Protein AF-A0A4R3KF85-F1 (afdb_monomer)

Nearest PDB structures (foldseek):
  5qsv-assembly4_D  TM=8.957E-01  e=3.344E+00  Homo sapiens
  5c39-assembly1_B  TM=8.690E-01  e=6.552E+00  synthetic construct
  1mft-assembly1_B  TM=8.626E-01  e=6.552E+00  Escherichia coli
  6gy8-assembly2_B  TM=4.867E-01  e=8.574E+00  Xenorhabdus nematophila ATCC 19061

pLDDT: mean 86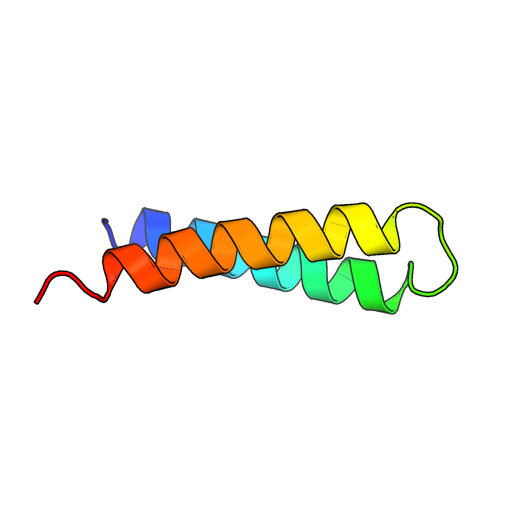.36, std 11.44, range [43.06, 96.12]

Foldseek 3Di:
DDPVVVVVLVVLLVVLVVVLVVCVVPPCNVVSVVVSVVSVVVNVVVVPPD

Mean predicted aligned error: 4.97 Å

Solvent-accessible surface area (backbone atoms only — not comparable to full-atom values): 2912 Å² total; per-residue (Å²): 129,56,70,70,60,50,50,53,53,51,54,51,41,56,51,41,55,55,47,38,70,74,31,70,88,43,88,58,30,63,58,44,52,52,54,42,52,53,54,48,48,56,56,50,59,60,62,70,72,120

Sequence (50 aa):
MTDEVRDKLQKRIEELKRRMNYDANDLDYETHLHMMRDLQRILDSSKSVN

Organism: NCBI:txid86956

Secondary structure (DSSP, 8-state):
--HHHHHHHHHHHHHHHHHHHHSTTSTHHHHHHHHHHHHHHHHHHHHS--

Radius of gyration: 12.21 Å; Cα contacts (8 Å, |Δi|>4): 19; chains: 1; bounding box: 34×14×30 Å

Structure (mmCIF, N/CA/C/O backbone):
data_AF-A0A4R3KF85-F1
#
_entry.id   AF-A0A4R3KF85-F1
#
loop_
_atom_site.group_PDB
_atom_site.id
_atom_site.type_symbol
_atom_site.label_atom_id
_atom_site.label_alt_id
_atom_site.label_comp_id
_atom_site.label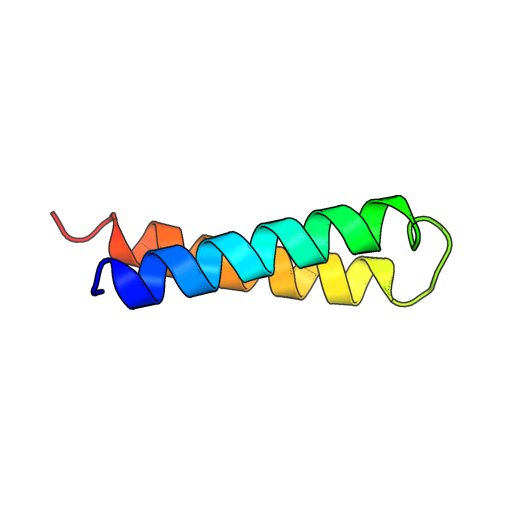_asym_id
_atom_site.label_entity_id
_atom_site.label_seq_id
_atom_site.pdbx_PDB_ins_code
_atom_site.Cartn_x
_atom_site.Cartn_y
_atom_site.Cartn_z
_atom_site.occupancy
_atom_site.B_iso_or_equiv
_atom_site.auth_seq_id
_atom_site.auth_comp_id
_atom_site.auth_asym_id
_atom_site.auth_atom_id
_atom_site.pdbx_PDB_model_num
ATOM 1 N N . MET A 1 1 ? -10.582 -1.578 13.760 1.00 78.50 1 MET A N 1
ATOM 2 C CA . MET A 1 1 ? -9.239 -0.992 13.533 1.00 78.50 1 MET A CA 1
ATOM 3 C C . MET A 1 1 ? -9.184 0.343 14.252 1.00 78.50 1 MET A C 1
ATOM 5 O O . MET A 1 1 ? -10.146 1.087 14.122 1.00 78.50 1 MET A O 1
ATOM 9 N N . THR A 1 2 ? -8.135 0.621 15.028 1.00 88.94 2 THR A N 1
ATOM 10 C CA . THR A 1 2 ? -7.985 1.915 15.718 1.00 88.94 2 THR A CA 1
ATOM 11 C C . THR A 1 2 ? -7.510 2.998 14.747 1.00 88.94 2 THR A C 1
ATOM 13 O O . THR A 1 2 ? -6.911 2.686 13.712 1.00 88.94 2 THR A O 1
ATOM 16 N N . ASP A 1 3 ? -7.749 4.266 15.080 1.00 89.38 3 ASP A N 1
ATOM 17 C CA . ASP A 1 3 ? -7.339 5.397 14.238 1.00 89.38 3 ASP A CA 1
ATOM 18 C C . ASP A 1 3 ? -5.816 5.507 14.108 1.00 89.38 3 ASP A C 1
ATOM 20 O O . ASP A 1 3 ? -5.307 5.802 13.032 1.00 89.38 3 ASP A O 1
ATOM 24 N N . GLU A 1 4 ? -5.070 5.159 15.158 1.00 91.31 4 GLU A N 1
ATOM 25 C CA . GLU A 1 4 ? -3.604 5.115 15.114 1.00 91.31 4 GLU A CA 1
ATOM 26 C C . GLU A 1 4 ? -3.087 4.069 14.110 1.00 91.31 4 GLU A C 1
ATOM 28 O O . GLU A 1 4 ? -2.156 4.323 13.345 1.00 91.31 4 GLU A O 1
ATOM 33 N N . VAL A 1 5 ? -3.702 2.882 14.080 1.00 90.62 5 VAL A N 1
ATOM 34 C CA . VAL A 1 5 ? -3.336 1.820 13.130 1.00 90.62 5 VAL A CA 1
ATOM 35 C C . VAL A 1 5 ? -3.717 2.225 11.706 1.00 90.62 5 VAL A C 1
ATOM 37 O O . VAL A 1 5 ? -2.946 1.994 10.775 1.00 90.62 5 VAL A O 1
ATOM 40 N N . ARG A 1 6 ? -4.866 2.889 11.534 1.00 91.44 6 ARG A N 1
ATOM 41 C CA . ARG A 1 6 ? -5.298 3.454 10.249 1.00 91.44 6 ARG A CA 1
ATOM 42 C C . ARG A 1 6 ? -4.297 4.481 9.720 1.00 91.44 6 ARG A C 1
ATOM 44 O O . ARG A 1 6 ? -3.912 4.389 8.557 1.00 91.44 6 ARG A O 1
ATOM 51 N N . ASP A 1 7 ? -3.862 5.413 10.564 1.00 94.06 7 ASP A N 1
ATOM 52 C CA . ASP A 1 7 ? -2.905 6.464 10.202 1.00 94.06 7 ASP A CA 1
ATOM 53 C C . ASP A 1 7 ? -1.540 5.877 9.813 1.00 94.06 7 ASP A C 1
ATOM 55 O O . ASP A 1 7 ? -0.964 6.242 8.788 1.00 94.06 7 ASP A O 1
ATOM 59 N N . LYS A 1 8 ? -1.048 4.877 10.558 1.00 94.06 8 LYS A N 1
ATOM 60 C CA . LYS A 1 8 ? 0.197 4.163 10.214 1.00 94.06 8 LYS A CA 1
ATOM 61 C C . LYS A 1 8 ? 0.110 3.461 8.855 1.00 94.06 8 LYS A C 1
ATOM 63 O O . LYS A 1 8 ? 1.043 3.556 8.058 1.00 94.06 8 LYS A O 1
ATOM 68 N N . LEU A 1 9 ? -1.005 2.787 8.570 1.00 93.56 9 LEU A N 1
ATOM 69 C CA . LEU A 1 9 ? -1.227 2.122 7.281 1.00 93.56 9 LEU A CA 1
ATOM 70 C C . LEU A 1 9 ? -1.314 3.130 6.127 1.00 93.56 9 LEU A C 1
ATOM 72 O O . LEU A 1 9 ? -0.708 2.913 5.079 1.00 93.56 9 LEU A O 1
ATOM 76 N N . GLN A 1 10 ? -2.004 4.254 6.328 1.00 93.94 10 GLN A N 1
ATOM 77 C CA . GLN A 1 10 ? -2.088 5.327 5.335 1.00 93.94 10 GLN A CA 1
ATOM 78 C C . GLN A 1 10 ? -0.718 5.948 5.049 1.00 93.94 10 GLN A C 1
ATOM 80 O O . GLN A 1 10 ? -0.338 6.075 3.887 1.00 93.94 10 GLN A O 1
ATOM 85 N N . LYS A 1 11 ? 0.072 6.250 6.086 1.00 96.12 11 LYS A N 1
ATOM 86 C CA . LYS A 1 11 ? 1.449 6.743 5.921 1.00 96.12 11 LYS A CA 1
ATOM 87 C C . LYS A 1 11 ? 2.302 5.778 5.104 1.00 96.12 11 LYS A C 1
ATOM 89 O O . LYS A 1 11 ? 3.030 6.213 4.212 1.00 96.12 11 LYS A O 1
ATOM 94 N N . ARG A 1 12 ? 2.167 4.471 5.349 1.00 95.19 12 ARG A N 1
ATOM 95 C CA . ARG A 1 12 ? 2.907 3.452 4.601 1.00 95.19 12 ARG A CA 1
ATOM 96 C C . ARG A 1 12 ? 2.504 3.386 3.126 1.00 95.19 12 ARG A C 1
ATOM 98 O O . ARG A 1 12 ? 3.372 3.231 2.271 1.00 95.19 12 ARG A O 1
ATOM 105 N N . ILE A 1 13 ? 1.217 3.538 2.821 1.00 95.12 13 ILE A N 1
ATOM 106 C CA . ILE A 1 13 ? 0.718 3.626 1.440 1.00 95.12 13 ILE A CA 1
ATOM 107 C C . ILE A 1 13 ? 1.308 4.849 0.727 1.00 95.12 13 ILE A C 1
ATOM 109 O O . ILE A 1 13 ? 1.783 4.727 -0.398 1.00 95.12 13 ILE A O 1
ATOM 113 N N . GLU A 1 14 ? 1.336 6.011 1.380 1.00 95.25 14 GLU A N 1
ATOM 114 C CA . GLU A 1 14 ? 1.893 7.235 0.789 1.00 95.25 14 GLU A CA 1
ATOM 115 C C . GLU A 1 14 ? 3.411 7.149 0.559 1.00 95.25 14 GLU A C 1
ATOM 117 O O . GLU A 1 14 ? 3.929 7.658 -0.434 1.00 95.25 14 GLU A O 1
ATOM 122 N N . GLU A 1 15 ? 4.147 6.460 1.432 1.00 94.31 15 GLU A N 1
ATOM 123 C CA . GLU A 1 15 ? 5.558 6.140 1.188 1.00 94.31 15 GLU A CA 1
ATOM 124 C C . GLU A 1 15 ? 5.757 5.240 -0.033 1.00 94.31 15 GLU A C 1
ATOM 126 O O . GLU A 1 15 ? 6.632 5.529 -0.849 1.00 94.31 15 GLU A O 1
ATOM 131 N N . LEU A 1 16 ? 4.953 4.180 -0.174 1.00 92.38 16 LEU A N 1
ATOM 132 C CA . LEU A 1 16 ? 5.030 3.271 -1.322 1.00 92.38 16 LEU A CA 1
ATOM 133 C C . LEU A 1 16 ? 4.698 3.996 -2.628 1.00 92.38 16 LEU A C 1
ATOM 135 O O . LEU A 1 16 ? 5.447 3.867 -3.590 1.00 92.38 16 LEU A O 1
ATOM 139 N N . LYS A 1 17 ? 3.657 4.838 -2.643 1.00 91.25 17 LYS A N 1
ATOM 140 C CA . LYS A 1 17 ? 3.327 5.682 -3.803 1.00 91.25 17 LYS A CA 1
ATOM 141 C C . LYS A 1 17 ? 4.483 6.593 -4.202 1.00 91.25 17 LYS A C 1
ATOM 143 O O . LYS A 1 17 ? 4.788 6.714 -5.384 1.00 91.25 17 LYS A O 1
ATOM 148 N N . ARG A 1 18 ? 5.138 7.231 -3.224 1.00 91.12 18 ARG A N 1
ATOM 149 C CA . ARG A 1 18 ? 6.309 8.077 -3.493 1.00 91.12 18 ARG A CA 1
ATOM 150 C C . ARG A 1 18 ? 7.447 7.269 -4.104 1.00 91.12 18 ARG A C 1
ATOM 152 O O . ARG A 1 18 ? 7.982 7.708 -5.110 1.00 91.12 18 ARG A O 1
ATOM 159 N N . ARG A 1 19 ? 7.778 6.103 -3.542 1.00 87.62 19 ARG A N 1
ATOM 160 C CA . ARG A 1 19 ? 8.829 5.212 -4.068 1.00 87.62 19 ARG A CA 1
ATOM 161 C C . ARG A 1 19 ? 8.535 4.753 -5.489 1.00 87.62 19 ARG A C 1
ATOM 163 O O . ARG A 1 19 ? 9.357 4.963 -6.362 1.00 87.62 19 ARG A O 1
ATOM 170 N N . MET A 1 20 ? 7.314 4.299 -5.760 1.00 88.00 20 MET A N 1
ATOM 171 C CA . MET A 1 20 ? 6.893 3.884 -7.102 1.00 88.00 20 MET A CA 1
ATOM 172 C C . MET A 1 20 ? 7.023 4.979 -8.170 1.00 88.00 20 MET A C 1
ATOM 174 O O . MET A 1 20 ? 7.238 4.657 -9.333 1.00 88.00 20 MET A O 1
ATOM 178 N N . ASN A 1 21 ? 6.904 6.260 -7.805 1.00 85.31 21 ASN A N 1
ATOM 179 C CA . ASN A 1 21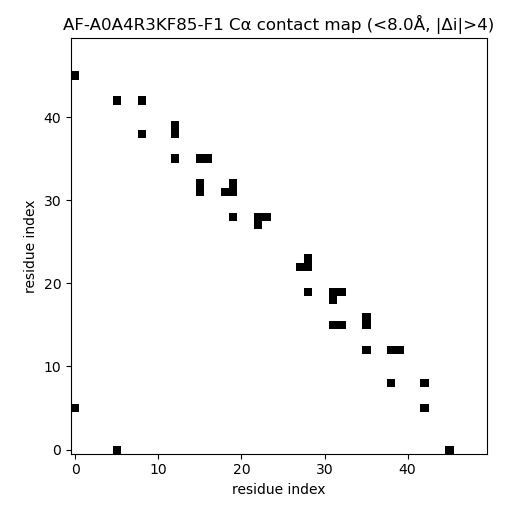 ? 7.153 7.355 -8.748 1.00 85.31 21 ASN A CA 1
ATOM 180 C C . ASN A 1 21 ? 8.639 7.486 -9.126 1.00 85.31 21 ASN A C 1
ATOM 182 O O . ASN A 1 21 ? 8.938 7.965 -10.216 1.00 85.31 21 ASN A O 1
ATOM 186 N N . TYR A 1 22 ? 9.558 7.087 -8.241 1.00 81.44 22 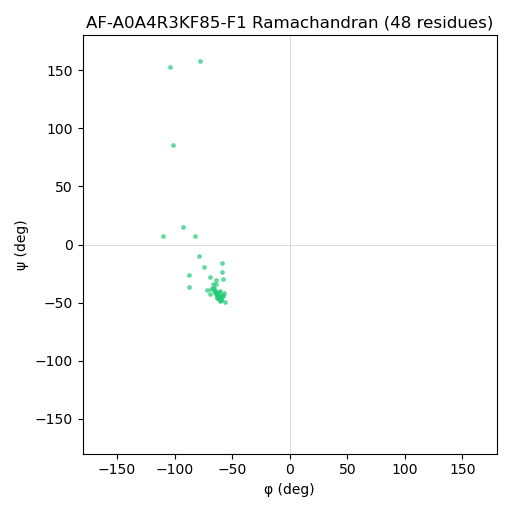TYR A N 1
ATOM 187 C CA . TYR A 1 22 ? 11.001 7.063 -8.507 1.00 81.44 22 TYR A CA 1
ATOM 188 C C . TYR A 1 22 ? 11.442 5.742 -9.152 1.00 81.44 22 TYR A C 1
ATOM 190 O O . TYR A 1 22 ? 12.264 5.752 -10.064 1.00 81.44 22 TYR A O 1
ATOM 198 N N . ASP A 1 23 ? 10.824 4.635 -8.742 1.00 73.81 23 ASP A N 1
ATOM 199 C CA . ASP A 1 23 ? 11.167 3.265 -9.131 1.00 73.81 23 ASP A CA 1
ATOM 200 C C . ASP A 1 23 ? 10.362 2.784 -10.353 1.00 73.81 23 ASP A C 1
ATOM 202 O O . ASP A 1 23 ? 10.316 1.594 -10.636 1.00 73.81 23 ASP A O 1
ATOM 206 N N . ALA A 1 24 ? 9.705 3.682 -11.098 1.00 67.06 24 ALA A N 1
ATOM 207 C CA . ALA A 1 24 ? 8.824 3.331 -12.224 1.00 67.06 24 ALA A CA 1
ATOM 208 C C . ALA A 1 24 ? 9.516 2.532 -13.351 1.00 67.06 24 ALA A C 1
ATOM 210 O O . ALA A 1 24 ? 8.837 1.930 -14.180 1.00 67.06 24 ALA A O 1
ATOM 211 N N . ASN A 1 25 ? 10.852 2.524 -13.375 1.00 72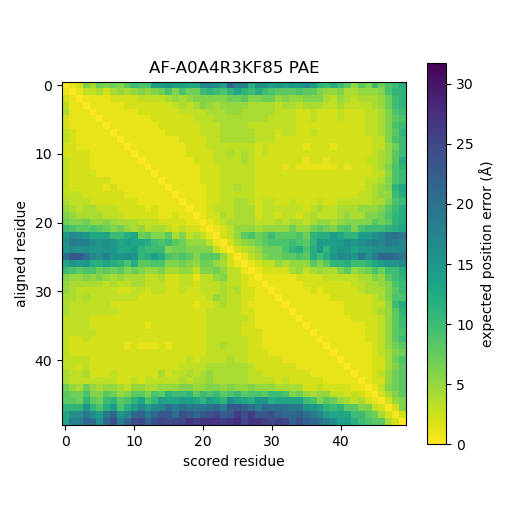.50 25 ASN A N 1
ATOM 212 C CA . ASN A 1 25 ? 11.677 1.750 -14.305 1.00 72.50 25 ASN A CA 1
ATOM 213 C C . ASN A 1 25 ? 12.432 0.590 -13.626 1.00 72.50 25 ASN A C 1
ATOM 215 O O . ASN A 1 25 ? 13.286 -0.023 -14.267 1.00 72.50 25 ASN A O 1
ATOM 219 N N . ASP A 1 26 ? 12.166 0.316 -12.348 1.00 78.00 26 ASP A N 1
ATOM 220 C CA . ASP A 1 26 ? 12.856 -0.702 -11.558 1.00 78.00 26 ASP A CA 1
ATOM 221 C C . ASP A 1 26 ? 11.985 -1.954 -11.368 1.00 78.00 26 ASP A C 1
ATOM 223 O O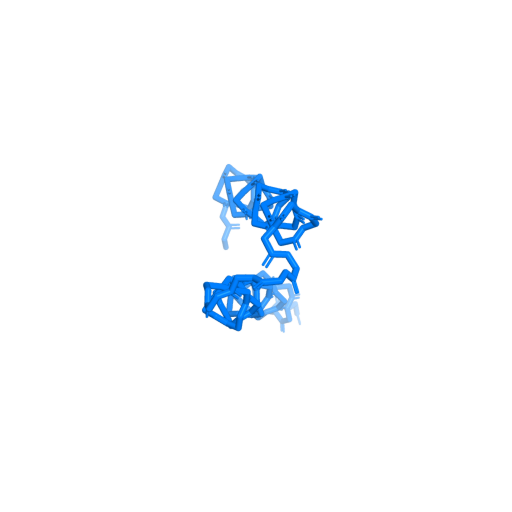 . ASP A 1 26 ? 10.751 -1.904 -11.364 1.00 78.00 26 ASP A O 1
ATOM 227 N N . LEU A 1 27 ? 12.644 -3.096 -11.184 1.00 75.44 27 LEU A N 1
ATOM 228 C CA . LEU A 1 27 ? 12.025 -4.404 -10.967 1.00 75.44 27 LEU A CA 1
ATOM 229 C C . LEU A 1 27 ? 11.121 -4.414 -9.719 1.00 75.44 27 LEU A C 1
ATOM 231 O O . LEU A 1 27 ? 10.177 -5.201 -9.631 1.00 75.44 27 LEU A O 1
ATOM 235 N N . ASP A 1 28 ? 11.378 -3.506 -8.777 1.00 82.50 28 ASP A N 1
ATOM 236 C CA . ASP A 1 28 ? 10.645 -3.384 -7.519 1.00 82.50 28 ASP A CA 1
ATOM 237 C C . ASP A 1 28 ? 9.285 -2.677 -7.645 1.00 82.50 28 ASP A C 1
ATOM 239 O O . ASP A 1 28 ? 8.477 -2.744 -6.710 1.00 82.50 28 ASP A O 1
ATOM 243 N N . TYR A 1 29 ? 8.972 -2.065 -8.797 1.00 87.06 29 TYR A N 1
ATOM 244 C CA . TYR A 1 29 ? 7.697 -1.372 -9.018 1.00 87.06 29 TYR A CA 1
ATOM 245 C C . TYR A 1 29 ? 6.486 -2.280 -8.769 1.00 87.06 29 TYR A C 1
ATOM 247 O O . TYR A 1 29 ? 5.581 -1.920 -8.012 1.00 87.06 29 TYR A O 1
ATOM 255 N N . GLU A 1 30 ? 6.480 -3.477 -9.361 1.00 88.62 30 GLU A N 1
ATOM 256 C CA . GLU A 1 30 ? 5.372 -4.430 -9.221 1.00 88.62 30 GLU A CA 1
ATOM 257 C C . GLU A 1 30 ? 5.237 -4.922 -7.777 1.00 88.62 30 GLU A C 1
ATOM 259 O O . GLU A 1 30 ? 4.133 -4.991 -7.232 1.00 88.62 30 GLU A O 1
ATOM 264 N N . THR A 1 31 ? 6.359 -5.175 -7.099 1.00 90.62 31 THR A N 1
ATOM 265 C CA . THR A 1 31 ? 6.370 -5.539 -5.677 1.00 90.62 31 THR A CA 1
ATOM 266 C C . THR A 1 31 ? 5.742 -4.433 -4.825 1.00 90.62 31 THR A C 1
ATOM 268 O O . THR A 1 31 ? 4.884 -4.702 -3.979 1.00 90.62 31 THR A O 1
ATOM 271 N N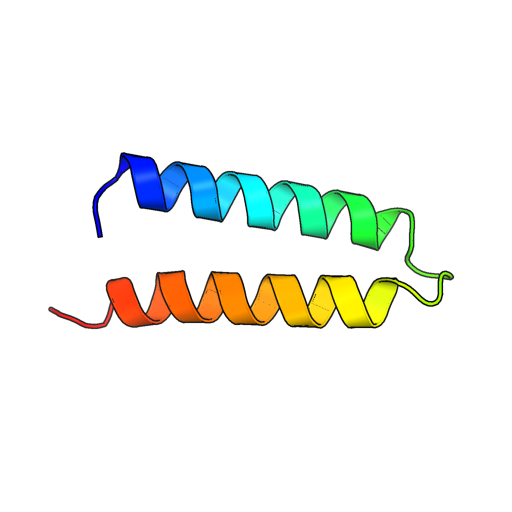 . HIS A 1 32 ? 6.113 -3.173 -5.057 1.00 91.06 32 HIS A N 1
ATOM 272 C CA . HIS A 1 32 ? 5.557 -2.026 -4.338 1.00 91.06 32 HIS A CA 1
ATOM 273 C C . HIS A 1 32 ? 4.074 -1.795 -4.651 1.00 91.06 32 HIS A C 1
ATOM 275 O O . HIS A 1 32 ? 3.295 -1.510 -3.733 1.00 91.06 32 HIS A O 1
ATOM 281 N N . LEU A 1 33 ? 3.65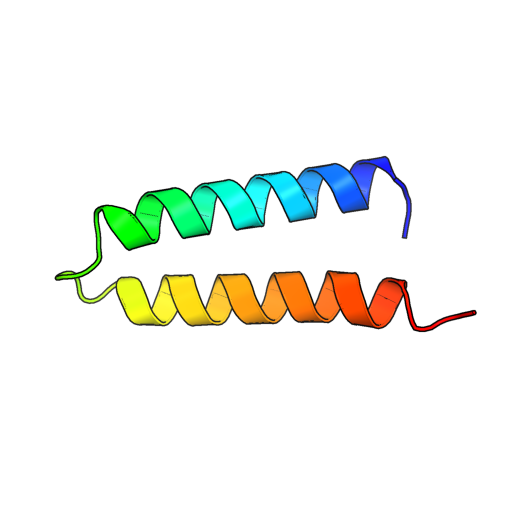8 -2.005 -5.902 1.00 92.44 33 LEU A N 1
ATOM 282 C CA . LEU A 1 33 ? 2.261 -1.945 -6.321 1.00 92.44 33 LEU A CA 1
ATOM 283 C C . LEU A 1 33 ? 1.418 -3.013 -5.611 1.00 92.44 33 LEU A C 1
ATOM 285 O O . LEU A 1 33 ? 0.347 -2.698 -5.082 1.00 92.44 33 LEU A O 1
ATOM 289 N N . HIS A 1 34 ? 1.896 -4.258 -5.552 1.00 94.06 34 HIS A N 1
ATOM 290 C CA . HIS A 1 34 ? 1.216 -5.342 -4.841 1.00 94.06 34 HIS A CA 1
ATOM 291 C C . HIS A 1 34 ? 1.069 -5.038 -3.347 1.00 94.06 34 HIS A C 1
ATOM 293 O O . HIS A 1 34 ? -0.046 -5.081 -2.821 1.00 94.06 34 HIS A O 1
ATOM 299 N N . MET A 1 35 ? 2.156 -4.622 -2.688 1.00 93.94 35 MET A N 1
ATOM 300 C CA . MET A 1 35 ? 2.128 -4.236 -1.274 1.00 93.94 35 MET A CA 1
ATOM 301 C C . MET A 1 35 ? 1.135 -3.097 -1.007 1.00 93.94 35 MET A C 1
ATOM 303 O O . MET A 1 35 ? 0.374 -3.152 -0.042 1.00 93.94 35 MET A O 1
ATOM 307 N N . MET A 1 36 ? 1.098 -2.074 -1.868 1.00 95.25 36 MET A N 1
ATOM 308 C CA . MET A 1 36 ? 0.156 -0.961 -1.735 1.00 95.25 36 MET A CA 1
ATOM 309 C C . MET A 1 36 ? -1.302 -1.440 -1.820 1.00 95.25 36 MET A C 1
ATOM 311 O O . MET A 1 36 ? -2.135 -1.022 -1.013 1.00 95.25 36 MET A O 1
ATOM 315 N N . ARG A 1 37 ? -1.619 -2.325 -2.774 1.00 95.19 37 ARG A N 1
ATOM 316 C CA . ARG A 1 37 ? -2.982 -2.851 -2.974 1.00 95.19 37 ARG A CA 1
ATOM 317 C C . ARG A 1 37 ? -3.452 -3.693 -1.793 1.00 95.19 37 ARG A C 1
ATOM 319 O O . ARG A 1 37 ? -4.617 -3.589 -1.415 1.00 95.19 37 ARG A O 1
ATOM 326 N N . ASP A 1 38 ? -2.567 -4.477 -1.187 1.00 95.31 38 ASP A N 1
ATOM 327 C CA . ASP A 1 38 ? -2.910 -5.274 -0.008 1.00 95.31 38 ASP A CA 1
ATOM 328 C C . ASP A 1 38 ? -3.164 -4.396 1.223 1.00 95.31 38 ASP A C 1
ATOM 330 O O . ASP A 1 38 ? -4.164 -4.589 1.918 1.00 95.31 38 ASP A O 1
ATOM 334 N N . LEU A 1 39 ? -2.335 -3.369 1.452 1.00 94.50 39 LEU A N 1
ATOM 335 C CA . LEU A 1 39 ? -2.571 -2.395 2.525 1.00 94.50 39 LEU A CA 1
ATOM 336 C C . LEU A 1 39 ? -3.891 -1.640 2.323 1.00 94.50 39 LEU A C 1
ATOM 338 O O . LEU A 1 39 ? -4.647 -1.449 3.277 1.00 94.50 39 LEU A O 1
ATOM 342 N N . GLN A 1 40 ? -4.199 -1.253 1.083 1.00 92.94 40 GLN A N 1
ATOM 343 C CA . GLN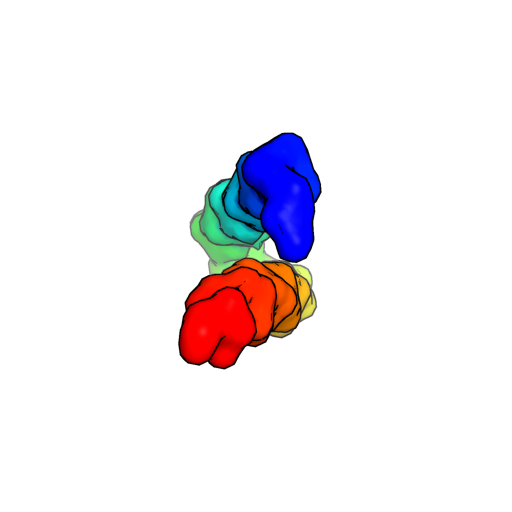 A 1 40 ? -5.466 -0.604 0.755 1.00 92.94 40 GLN A CA 1
ATOM 344 C C . GLN A 1 40 ? -6.655 -1.544 0.994 1.00 92.94 40 GLN A C 1
ATOM 346 O O . GLN A 1 40 ? -7.643 -1.128 1.593 1.00 92.94 40 GLN A O 1
ATOM 351 N N . ARG A 1 41 ? -6.541 -2.832 0.639 1.00 94.06 41 ARG A N 1
ATOM 352 C CA . ARG A 1 41 ? -7.586 -3.832 0.908 1.00 94.06 41 ARG A CA 1
ATOM 353 C C . ARG A 1 41 ? -7.857 -3.988 2.406 1.00 94.06 41 ARG A C 1
ATOM 355 O O . ARG A 1 41 ? -9.018 -4.079 2.786 1.00 94.06 41 ARG A O 1
ATOM 362 N N . ILE A 1 42 ? -6.820 -3.974 3.249 1.00 91.94 42 ILE A N 1
ATOM 363 C CA . ILE A 1 42 ? -6.963 -4.023 4.717 1.00 91.94 42 ILE A CA 1
ATOM 364 C C . ILE A 1 42 ? -7.707 -2.784 5.236 1.00 91.94 42 ILE A C 1
ATOM 366 O O . ILE A 1 42 ? -8.591 -2.888 6.093 1.00 91.94 42 ILE A O 1
ATOM 370 N N . LEU A 1 43 ? -7.378 -1.600 4.708 1.00 90.44 43 LEU A N 1
ATOM 371 C CA . LEU A 1 43 ? -8.088 -0.369 5.051 1.00 90.44 43 LEU A CA 1
ATOM 372 C C . LEU A 1 43 ? -9.557 -0.433 4.624 1.00 90.44 43 LEU A C 1
ATOM 374 O O . LEU A 1 43 ? -10.434 -0.066 5.406 1.00 90.44 43 LEU A O 1
ATOM 378 N N . ASP A 1 44 ? -9.841 -0.929 3.427 1.00 89.88 44 ASP A N 1
ATOM 379 C CA . ASP A 1 44 ? -11.197 -0.980 2.884 1.00 89.88 44 ASP A CA 1
ATOM 380 C C . ASP A 1 44 ? -12.053 -2.045 3.586 1.00 89.88 44 ASP A C 1
ATOM 382 O O . ASP A 1 44 ? -13.198 -1.772 3.952 1.00 89.88 44 ASP A O 1
ATOM 386 N N . SER A 1 45 ? -11.487 -3.214 3.906 1.00 87.62 45 SER A N 1
ATOM 387 C CA . SER A 1 45 ? -12.180 -4.250 4.684 1.00 87.62 45 SER A CA 1
ATOM 388 C C . SER A 1 45 ? -12.503 -3.787 6.103 1.00 87.62 45 SER A C 1
ATOM 390 O O . SER A 1 45 ? -13.515 -4.185 6.671 1.00 87.62 45 SER A O 1
ATOM 392 N N . SER A 1 46 ? -11.676 -2.909 6.677 1.00 79.62 46 SER A N 1
ATOM 393 C CA . SER A 1 46 ? -11.943 -2.318 7.992 1.00 79.62 46 SER A CA 1
ATOM 394 C C . SER A 1 46 ? -13.043 -1.246 7.984 1.00 79.62 46 SER A C 1
ATOM 396 O O . SER A 1 46 ? -13.578 -0.930 9.044 1.00 79.62 46 SER A O 1
ATOM 398 N N . LYS A 1 47 ? -13.366 -0.675 6.812 1.00 70.44 47 LYS A N 1
ATOM 399 C CA . LYS A 1 47 ? -14.472 0.279 6.618 1.00 70.44 47 LYS A CA 1
ATOM 400 C C . LYS A 1 47 ? -15.797 -0.421 6.321 1.00 70.44 47 LYS A C 1
ATOM 402 O O . LYS A 1 47 ? -16.843 0.143 6.607 1.00 70.44 47 LYS A O 1
ATOM 407 N N . SER A 1 48 ? -15.745 -1.625 5.748 1.00 60.00 48 SER A N 1
ATOM 408 C CA . SER A 1 48 ? -16.924 -2.391 5.326 1.00 60.00 48 SER A CA 1
ATOM 409 C C . SER A 1 48 ? -17.603 -3.185 6.453 1.00 60.00 48 SER A C 1
ATOM 411 O O . SER A 1 48 ? -18.516 -3.959 6.178 1.00 60.00 48 SER A O 1
ATOM 413 N N . VAL A 1 49 ? -17.178 -3.001 7.705 1.00 51.72 49 VAL A N 1
ATOM 414 C CA . VAL A 1 49 ? -17.926 -3.447 8.886 1.00 51.72 49 VAL A CA 1
ATOM 415 C C . VAL A 1 49 ? -18.616 -2.217 9.464 1.00 51.72 49 VAL A C 1
ATOM 417 O O . VAL A 1 49 ? -18.064 -1.527 10.320 1.00 51.72 49 VAL A O 1
ATOM 420 N N . ASN A 1 50 ? -19.790 -1.924 8.915 1.00 43.06 50 ASN A N 1
ATOM 421 C CA . ASN A 1 50 ? -20.792 -1.028 9.474 1.00 43.06 50 ASN A CA 1
ATOM 422 C C . ASN A 1 50 ? -22.134 -1.753 9.386 1.00 43.06 50 ASN A C 1
ATOM 424 O O . ASN A 1 50 ? -22.402 -2.298 8.289 1.00 43.06 50 ASN A O 1
#